Protein AF-K1KV32-F1 (afdb_monomer_lite)

pLDDT: mean 73.21, std 27.53, range [24.53, 98.62]

Structure (mmCIF, N/CA/C/O backbone):
data_AF-K1KV32-F1
#
_entry.id   AF-K1KV32-F1
#
loop_
_atom_site.group_PDB
_atom_site.id
_atom_site.type_symbol
_atom_site.label_atom_id
_atom_site.label_alt_id
_atom_site.label_comp_id
_atom_site.label_asym_id
_atom_site.label_entity_id
_atom_site.label_seq_id
_atom_site.pdbx_PDB_ins_code
_atom_site.Cartn_x
_atom_site.Cartn_y
_atom_site.Cartn_z
_atom_site.occupancy
_atom_site.B_iso_or_equiv
_atom_site.auth_seq_id
_atom_site.auth_comp_id
_atom_site.auth_asym_id
_atom_site.auth_atom_id
_atom_site.pdbx_PDB_model_num
ATOM 1 N N . MET A 1 1 ? 31.869 1.701 -16.419 1.00 52.41 1 MET A N 1
ATOM 2 C CA . MET A 1 1 ? 31.209 2.950 -16.869 1.00 52.41 1 MET A CA 1
ATOM 3 C C . MET A 1 1 ? 30.725 2.918 -18.331 1.00 52.41 1 MET A C 1
ATOM 5 O O . MET A 1 1 ? 30.540 3.969 -18.916 1.00 52.41 1 MET A O 1
ATOM 9 N N . LYS A 1 2 ? 30.470 1.743 -18.939 1.00 46.84 2 LYS A N 1
ATOM 10 C CA . LYS A 1 2 ? 29.976 1.652 -20.334 1.00 46.84 2 LYS A CA 1
ATOM 11 C C . LYS A 1 2 ? 28.495 1.256 -20.454 1.00 46.84 2 LYS A C 1
ATOM 13 O O . LYS A 1 2 ? 27.922 1.389 -21.519 1.00 46.84 2 LYS A O 1
ATOM 18 N N . LYS A 1 3 ? 27.862 0.810 -19.358 1.00 44.31 3 LYS A N 1
ATOM 19 C CA . LYS A 1 3 ? 26.450 0.375 -19.347 1.00 44.31 3 LYS A CA 1
ATOM 20 C C . LYS A 1 3 ? 25.448 1.499 -19.047 1.00 44.31 3 LYS A C 1
ATOM 22 O O . LYS A 1 3 ? 24.286 1.361 -19.396 1.00 44.31 3 LYS A O 1
ATOM 27 N N . LEU A 1 4 ? 25.892 2.607 -18.440 1.00 40.91 4 LEU A N 1
ATOM 28 C CA . LEU A 1 4 ? 25.021 3.757 -18.154 1.00 40.91 4 LEU A CA 1
ATOM 29 C C . LEU A 1 4 ? 24.786 4.644 -19.390 1.00 40.91 4 LEU A C 1
ATOM 31 O O . LEU A 1 4 ? 23.746 5.277 -19.486 1.00 40.91 4 LEU A O 1
ATOM 35 N N . LEU A 1 5 ? 25.724 4.664 -20.346 1.00 39.28 5 LEU A N 1
ATOM 36 C CA . LEU A 1 5 ? 25.649 5.547 -21.517 1.00 39.28 5 LEU A CA 1
ATOM 37 C C . LEU A 1 5 ? 24.670 5.039 -22.595 1.00 39.28 5 LEU A C 1
ATOM 39 O O . LEU A 1 5 ? 24.112 5.833 -23.344 1.00 39.28 5 LEU A O 1
ATOM 43 N N . SER A 1 6 ? 24.423 3.726 -22.662 1.00 47.25 6 SER A N 1
ATOM 44 C CA . SER A 1 6 ? 23.553 3.132 -23.690 1.00 47.25 6 SER A CA 1
ATOM 45 C C . SER A 1 6 ? 22.056 3.295 -23.409 1.00 47.25 6 SER A C 1
ATOM 47 O O . SER A 1 6 ? 21.267 3.253 -24.347 1.00 47.25 6 SER A O 1
ATOM 49 N N . ILE A 1 7 ? 21.650 3.504 -22.151 1.00 47.50 7 ILE A N 1
ATOM 50 C CA . ILE A 1 7 ? 20.227 3.658 -21.795 1.00 47.50 7 ILE A CA 1
ATOM 51 C C . ILE A 1 7 ? 19.729 5.065 -22.157 1.00 47.50 7 ILE A C 1
ATOM 53 O O . ILE A 1 7 ? 18.618 5.210 -22.661 1.00 47.50 7 ILE A O 1
ATOM 57 N N . THR A 1 8 ? 20.567 6.095 -22.003 1.00 44.94 8 THR A N 1
ATOM 58 C CA . THR A 1 8 ? 20.208 7.478 -22.357 1.00 44.94 8 THR A CA 1
ATOM 59 C C . THR A 1 8 ? 20.049 7.668 -23.869 1.00 44.94 8 THR A C 1
ATOM 61 O O . THR A 1 8 ? 19.195 8.436 -24.303 1.00 44.94 8 THR A O 1
ATOM 64 N N . LEU A 1 9 ? 20.811 6.932 -24.688 1.00 41.59 9 LEU A N 1
ATOM 65 C CA . LEU A 1 9 ? 20.739 7.036 -26.151 1.00 41.59 9 LEU A CA 1
ATOM 66 C C . LEU A 1 9 ? 19.465 6.391 -26.736 1.00 41.59 9 LEU A C 1
ATOM 68 O O . LEU A 1 9 ? 18.967 6.842 -27.763 1.00 41.59 9 LEU A O 1
ATOM 72 N N . ALA A 1 10 ? 18.890 5.390 -26.061 1.00 47.16 10 ALA A N 1
ATOM 73 C CA . ALA A 1 10 ? 17.658 4.733 -26.505 1.00 47.16 10 ALA A CA 1
ATOM 74 C C . ALA A 1 10 ? 16.387 5.576 -26.265 1.00 47.16 10 ALA A C 1
ATOM 76 O O . ALA A 1 10 ? 15.386 5.365 -26.945 1.00 47.16 10 ALA A O 1
ATOM 77 N N . MET A 1 11 ? 16.416 6.555 -25.349 1.00 47.66 11 MET A N 1
ATOM 78 C CA . MET A 1 11 ? 15.259 7.427 -25.089 1.00 47.66 11 MET A CA 1
ATOM 79 C C . MET A 1 11 ? 15.081 8.547 -26.128 1.00 47.66 11 MET A C 1
ATOM 81 O O . MET A 1 11 ? 13.967 9.032 -26.300 1.00 47.66 11 MET A O 1
ATOM 85 N N . PHE A 1 12 ? 16.130 8.935 -26.867 1.00 46.47 12 PHE A N 1
ATOM 86 C CA . PHE A 1 12 ? 16.033 9.999 -27.881 1.00 46.47 12 PHE A CA 1
ATOM 87 C C . PHE A 1 12 ? 15.487 9.529 -29.240 1.00 46.47 12 PHE A C 1
ATOM 89 O O . PHE A 1 12 ? 14.989 10.346 -30.009 1.00 46.47 12 PHE A O 1
ATOM 96 N N . LEU A 1 13 ? 15.519 8.225 -29.534 1.00 44.84 13 LEU A N 1
ATOM 97 C CA . LEU A 1 13 ? 15.047 7.683 -30.818 1.00 44.84 13 LEU A CA 1
ATOM 98 C C . LEU A 1 13 ? 13.523 7.486 -30.901 1.00 44.84 13 LEU A C 1
ATOM 100 O O . LEU A 1 13 ? 13.015 7.190 -31.976 1.00 44.84 13 LEU A O 1
ATOM 104 N N . PHE A 1 14 ? 12.781 7.690 -29.808 1.00 45.72 14 PHE A N 1
ATOM 105 C CA . PHE A 1 14 ? 11.320 7.531 -29.787 1.00 45.72 14 PHE A CA 1
ATOM 106 C C . PHE A 1 14 ? 10.528 8.803 -30.129 1.00 45.72 14 PHE A C 1
ATOM 108 O O . PHE A 1 14 ? 9.317 8.724 -30.299 1.00 45.72 14 PHE A O 1
ATOM 115 N N . ILE A 1 15 ? 11.175 9.969 -30.258 1.00 49.97 15 ILE A N 1
ATOM 116 C CA . ILE A 1 15 ? 10.477 11.234 -30.567 1.00 49.97 15 ILE A CA 1
ATOM 117 C C . ILE A 1 15 ? 10.378 11.476 -32.088 1.00 49.97 15 ILE A C 1
ATOM 119 O O . ILE A 1 15 ? 9.547 12.266 -32.526 1.00 49.97 15 ILE A O 1
ATOM 123 N N . SER A 1 16 ? 11.175 10.791 -32.921 1.00 48.41 16 SER A N 1
ATOM 124 C CA . SER A 1 16 ? 11.250 11.099 -34.359 1.00 48.41 16 SER A CA 1
ATOM 125 C C . SER A 1 16 ? 10.419 10.207 -35.287 1.00 48.41 16 SER A C 1
ATOM 127 O O . SER A 1 16 ? 10.304 10.547 -36.462 1.00 48.41 16 SER A O 1
ATOM 129 N N . TYR A 1 17 ? 9.814 9.110 -34.816 1.00 53.94 17 TYR A N 1
ATOM 130 C CA . TYR A 1 17 ? 9.043 8.210 -35.684 1.00 53.94 17 TYR A CA 1
ATOM 131 C C . TYR A 1 17 ? 7.758 7.685 -35.021 1.00 53.94 17 TYR A C 1
ATOM 133 O O . TYR A 1 17 ? 7.790 6.760 -34.215 1.00 53.94 17 TYR A O 1
ATOM 141 N N . GLY A 1 18 ? 6.623 8.251 -35.453 1.00 47.06 18 GLY A N 1
ATOM 142 C CA . GLY A 1 18 ? 5.273 7.676 -35.347 1.00 47.06 18 GLY A CA 1
ATOM 143 C C . GLY A 1 18 ? 4.426 8.226 -34.192 1.00 47.06 18 GLY A C 1
ATOM 144 O O . GLY A 1 18 ? 4.716 7.981 -33.034 1.00 47.06 18 GLY A O 1
ATOM 145 N N . GLY A 1 19 ? 3.327 8.943 -34.400 1.00 43.66 19 GLY A N 1
ATOM 146 C CA . GLY A 1 19 ? 2.621 9.320 -35.616 1.00 43.66 19 GLY A CA 1
ATOM 147 C C . GLY A 1 19 ? 1.346 10.053 -35.193 1.00 43.66 19 GLY A C 1
ATOM 148 O O . GLY A 1 19 ? 0.567 9.541 -34.395 1.00 43.66 19 GLY A O 1
ATOM 149 N N . VAL A 1 20 ? 1.151 11.271 -35.692 1.00 50.09 20 VAL A N 1
ATOM 150 C CA . VAL A 1 20 ? -0.107 12.015 -35.564 1.00 50.09 20 VAL A CA 1
ATOM 151 C C . VAL A 1 20 ? -1.102 11.461 -36.584 1.00 50.09 20 VAL A C 1
ATOM 153 O O . VAL A 1 20 ? -1.178 11.923 -37.716 1.00 50.09 20 VAL A O 1
ATOM 156 N N . GLY A 1 21 ? -1.827 10.414 -36.199 1.00 41.25 21 GLY A N 1
ATOM 157 C CA . GLY A 1 21 ? -2.992 9.922 -36.931 1.00 41.25 21 GLY A CA 1
ATOM 158 C C . GLY A 1 21 ? -4.263 10.461 -36.289 1.00 41.25 21 GLY A C 1
ATOM 159 O O . GLY A 1 21 ? -4.806 9.831 -35.389 1.00 41.25 21 GLY A O 1
ATOM 160 N N . ASN A 1 22 ? -4.710 11.638 -36.728 1.00 44.53 22 ASN A N 1
ATOM 161 C CA . ASN A 1 22 ? -6.067 12.111 -36.475 1.00 44.53 22 ASN A CA 1
ATOM 162 C C . ASN A 1 22 ? -7.041 11.242 -37.278 1.00 44.53 22 ASN A C 1
ATOM 164 O O . ASN A 1 22 ? -6.922 11.161 -38.498 1.00 44.53 22 ASN A O 1
ATOM 168 N N . ALA A 1 23 ? -8.019 10.644 -36.605 1.00 43.62 23 ALA A N 1
ATOM 169 C CA . ALA A 1 23 ? -9.254 10.189 -37.228 1.00 43.62 23 ALA A CA 1
ATOM 170 C C . ALA A 1 23 ? -10.402 10.851 -36.461 1.00 43.62 23 ALA A C 1
ATOM 172 O O . ALA A 1 23 ? -10.899 10.329 -35.468 1.00 43.62 23 ALA A O 1
ATOM 173 N N . ALA A 1 24 ? -10.738 12.065 -36.886 1.00 38.44 24 ALA A N 1
ATOM 174 C CA . ALA A 1 24 ? -12.006 12.703 -36.588 1.00 38.44 24 ALA A CA 1
ATOM 175 C C . ALA A 1 24 ? -12.805 12.681 -37.888 1.00 38.44 24 ALA A C 1
ATOM 177 O O . ALA A 1 24 ? -12.247 13.078 -38.904 1.00 38.44 24 ALA A O 1
ATOM 178 N N . GLU A 1 25 ? -14.032 12.164 -37.817 1.00 37.56 25 GLU A N 1
ATOM 179 C CA . GLU A 1 25 ? -15.191 12.297 -38.722 1.00 37.56 25 GLU A CA 1
ATOM 180 C C . GLU A 1 25 ? -16.038 11.013 -38.555 1.00 37.56 25 GLU A C 1
ATOM 182 O O . GLU A 1 25 ? -15.476 9.927 -38.476 1.00 37.56 25 GLU A O 1
ATOM 187 N N . ILE A 1 26 ? -17.366 10.963 -38.449 1.00 31.64 26 ILE A N 1
ATOM 188 C CA . ILE A 1 26 ? -18.500 11.895 -38.436 1.00 31.64 26 ILE A CA 1
ATOM 189 C C . ILE A 1 26 ? -19.619 11.100 -37.743 1.00 31.64 26 ILE A C 1
ATOM 191 O O . ILE A 1 26 ? -19.829 9.949 -38.105 1.00 31.64 26 ILE A O 1
ATOM 195 N N . PHE A 1 27 ? -20.376 11.707 -36.831 1.00 31.75 27 PHE A N 1
ATOM 196 C CA . PHE A 1 27 ? -21.831 11.516 -36.788 1.00 31.75 27 PHE A CA 1
ATOM 197 C C . PHE A 1 27 ? -22.453 12.836 -36.331 1.00 31.75 27 PHE A C 1
ATOM 199 O O . PHE A 1 27 ? -22.393 13.207 -35.162 1.00 31.75 27 PHE A O 1
ATOM 206 N N . GLN A 1 28 ? -22.989 13.574 -37.304 1.00 33.38 28 GLN A N 1
ATOM 207 C CA . GLN A 1 28 ? -24.083 14.500 -37.057 1.00 33.38 28 GLN A CA 1
ATOM 208 C C . GLN A 1 28 ? -25.336 13.652 -36.847 1.00 33.38 28 GLN A C 1
ATOM 210 O O . GLN A 1 28 ? -25.717 12.910 -37.750 1.00 33.38 28 GLN A O 1
ATOM 215 N N . ASP A 1 29 ? -25.986 13.801 -35.701 1.00 33.25 29 ASP A N 1
ATOM 216 C CA . ASP A 1 29 ? -27.442 13.842 -3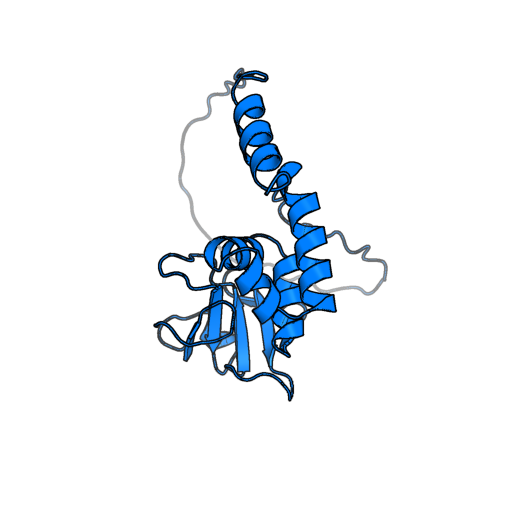5.680 1.00 33.25 29 ASP A CA 1
ATOM 217 C C . ASP A 1 29 ? -27.890 14.899 -34.668 1.00 33.25 29 ASP A C 1
ATOM 219 O O . ASP A 1 29 ? -27.333 15.026 -33.576 1.00 33.25 29 ASP A O 1
ATOM 223 N N . ASN A 1 30 ? -28.835 15.719 -35.109 1.00 35.16 30 ASN A N 1
ATOM 224 C CA . ASN A 1 30 ? -29.381 16.863 -34.401 1.00 35.16 30 ASN A CA 1
ATOM 225 C C . ASN A 1 30 ? -30.571 16.381 -33.569 1.00 35.16 30 ASN A C 1
ATOM 227 O O . ASN A 1 30 ? -31.509 15.811 -34.117 1.00 35.16 30 ASN A O 1
ATOM 231 N N . GLY A 1 31 ? -30.585 16.669 -32.270 1.00 29.16 31 GLY A N 1
ATOM 232 C CA . GLY A 1 31 ? -31.716 16.330 -31.412 1.00 29.16 31 GLY A CA 1
ATOM 233 C C . GLY A 1 31 ? -31.770 17.226 -30.186 1.00 29.16 31 GLY A C 1
ATOM 234 O O . GLY A 1 31 ? -30.881 17.199 -29.346 1.00 29.16 31 GLY A O 1
ATOM 235 N N . ASP A 1 32 ? -32.804 18.048 -30.163 1.00 28.19 32 ASP A N 1
ATOM 236 C CA . ASP A 1 32 ? -33.140 19.113 -29.228 1.00 28.19 32 ASP A CA 1
ATOM 237 C C . ASP A 1 32 ? -33.488 18.612 -27.801 1.00 28.19 32 ASP A C 1
ATOM 239 O O . ASP A 1 32 ? -33.888 17.468 -27.614 1.00 28.19 32 ASP A O 1
ATOM 243 N N . THR A 1 33 ? -33.303 19.515 -26.829 1.00 28.84 33 THR A N 1
ATOM 244 C CA . THR A 1 33 ? -33.904 19.658 -25.478 1.00 28.84 33 THR A CA 1
ATOM 245 C C . THR A 1 33 ? -34.572 18.474 -24.748 1.00 28.84 33 THR A C 1
ATOM 247 O O . THR A 1 33 ? -35.506 17.849 -25.232 1.00 28.84 33 THR A O 1
ATOM 250 N N . SER A 1 34 ? -34.256 18.313 -23.452 1.00 28.02 34 SER A N 1
ATOM 251 C CA . SER A 1 34 ? -35.143 18.649 -22.306 1.00 28.02 34 SER A CA 1
ATOM 252 C C . SER A 1 34 ? -34.760 17.923 -21.005 1.00 28.02 34 SER A C 1
ATOM 254 O O . SER A 1 34 ? -34.290 16.788 -21.003 1.00 28.02 34 SER A O 1
ATOM 256 N N . ASP A 1 35 ? -34.964 18.636 -19.894 1.00 28.77 35 ASP A N 1
ATOM 257 C CA . ASP A 1 35 ? -35.010 18.141 -18.516 1.00 28.77 35 ASP A CA 1
ATOM 258 C C . ASP A 1 35 ? -35.949 16.935 -18.349 1.00 28.77 35 ASP A C 1
ATOM 260 O O . ASP A 1 35 ? -36.939 16.838 -19.061 1.00 28.77 35 ASP A O 1
ATOM 264 N N . TYR A 1 36 ? -35.697 16.072 -17.358 1.00 24.53 36 TYR A N 1
ATOM 265 C CA . TYR A 1 36 ? -36.638 15.740 -16.273 1.00 24.53 36 TYR A CA 1
ATOM 266 C C . TYR A 1 36 ? -36.072 14.649 -15.350 1.00 24.53 36 TYR A C 1
ATOM 268 O O . TYR A 1 36 ? -35.166 13.884 -15.670 1.00 24.53 36 TYR A O 1
ATOM 276 N N . THR A 1 37 ? -36.600 14.668 -14.136 1.00 26.86 37 THR A N 1
ATOM 277 C CA . THR A 1 37 ? -36.146 14.036 -12.905 1.00 26.86 37 THR A CA 1
ATOM 278 C C . THR A 1 37 ? -36.808 12.673 -12.633 1.00 26.86 37 THR A C 1
ATOM 280 O O . THR A 1 37 ? -37.844 12.352 -13.202 1.00 26.86 37 THR A O 1
ATOM 283 N N . ASN A 1 38 ? -36.268 11.977 -11.618 1.00 27.44 38 ASN A N 1
ATOM 284 C CA . ASN A 1 38 ? -36.985 11.189 -10.596 1.00 27.44 38 ASN A CA 1
ATOM 285 C C . ASN A 1 38 ? -37.415 9.716 -10.848 1.00 27.44 38 ASN A C 1
ATOM 287 O O . ASN A 1 38 ? -38.407 9.440 -11.505 1.00 27.44 38 ASN A O 1
ATOM 291 N N . ASN A 1 39 ? -36.798 8.833 -10.039 1.00 27.39 39 ASN A N 1
ATOM 292 C CA . ASN A 1 39 ? -37.430 8.073 -8.933 1.00 27.39 39 ASN A CA 1
ATOM 293 C C . ASN A 1 39 ? -37.642 6.539 -9.053 1.00 27.39 39 ASN A C 1
ATOM 295 O O . ASN A 1 39 ? -38.207 6.029 -10.008 1.00 27.39 39 ASN A O 1
ATOM 299 N N . SER A 1 40 ? -37.236 5.888 -7.950 1.00 27.00 40 SER A N 1
ATOM 300 C CA . SER A 1 40 ? -37.733 4.674 -7.268 1.00 27.00 40 SER A CA 1
ATOM 301 C C . SER A 1 40 ? -37.939 3.338 -7.997 1.00 27.00 40 SER A C 1
ATOM 303 O O . SER A 1 40 ? -38.895 3.169 -8.738 1.00 27.00 40 SER A O 1
ATOM 305 N N . ASN A 1 41 ? -37.145 2.365 -7.527 1.00 30.80 41 ASN A N 1
ATOM 306 C CA . ASN A 1 41 ? -37.531 1.051 -6.982 1.00 30.80 41 ASN A CA 1
ATOM 307 C C . ASN A 1 41 ? -38.476 0.148 -7.789 1.00 30.80 41 ASN A C 1
ATOM 309 O O . ASN A 1 41 ? -39.689 0.307 -7.702 1.00 30.80 41 ASN A O 1
ATOM 313 N N . GLU A 1 42 ? -37.929 -0.947 -8.321 1.00 32.09 42 GLU A N 1
ATOM 314 C CA . GLU A 1 42 ? -38.651 -2.221 -8.396 1.00 32.09 42 GLU A CA 1
ATOM 315 C C . GLU A 1 42 ? -37.766 -3.366 -7.884 1.00 32.09 42 GLU A C 1
ATOM 317 O O . GLU A 1 42 ? -36.606 -3.529 -8.262 1.00 32.09 42 GLU A O 1
ATOM 322 N N . GLU A 1 43 ? -38.341 -4.105 -6.943 1.00 30.62 43 GLU A N 1
ATOM 323 C CA . GLU A 1 43 ? -37.864 -5.338 -6.332 1.00 30.62 43 GLU A CA 1
ATOM 324 C C . GLU A 1 43 ? -38.300 -6.519 -7.213 1.00 30.62 43 GLU A C 1
ATOM 326 O O . GLU A 1 43 ? -39.467 -6.601 -7.592 1.00 30.62 43 GLU A O 1
ATOM 331 N N . TYR A 1 44 ? -37.390 -7.449 -7.518 1.00 27.70 44 TYR A N 1
ATOM 332 C CA . TYR A 1 44 ? -37.751 -8.762 -8.057 1.00 27.70 44 TYR A CA 1
ATOM 333 C C . TYR A 1 44 ? -36.880 -9.841 -7.402 1.00 27.70 44 TYR A C 1
ATOM 335 O O . TYR A 1 44 ? -35.651 -9.770 -7.436 1.00 27.70 44 TYR A O 1
ATOM 343 N N . ILE A 1 45 ? -37.538 -10.811 -6.768 1.00 31.14 45 ILE A N 1
ATOM 344 C CA . ILE A 1 45 ? -36.965 -12.035 -6.193 1.00 31.14 45 ILE A CA 1
ATOM 345 C C . ILE A 1 45 ? -37.340 -13.212 -7.117 1.00 31.14 45 ILE A C 1
ATOM 347 O O . ILE A 1 45 ? -38.394 -13.140 -7.750 1.00 31.14 45 ILE A O 1
ATOM 351 N N . LEU A 1 46 ? -36.527 -14.288 -7.067 1.00 28.62 46 LEU A N 1
ATOM 352 C CA . LEU A 1 46 ? -36.673 -15.661 -7.621 1.00 28.62 46 LEU A CA 1
ATOM 353 C C . LEU A 1 46 ? -35.903 -15.868 -8.952 1.00 28.62 46 LEU A C 1
ATOM 355 O O . LEU A 1 46 ? -36.031 -15.050 -9.853 1.00 28.62 46 LEU A O 1
ATOM 359 N N . ASP A 1 47 ? -35.044 -16.874 -9.179 1.00 28.98 47 ASP A N 1
ATOM 360 C CA . ASP A 1 47 ? -34.796 -18.174 -8.529 1.00 28.98 47 ASP A CA 1
ATOM 361 C C . ASP A 1 47 ? -33.346 -18.671 -8.760 1.00 28.98 47 ASP A C 1
ATOM 363 O O . ASP A 1 47 ? -32.635 -18.206 -9.654 1.00 28.98 47 ASP A O 1
ATOM 367 N N . GLU A 1 48 ? -32.924 -19.633 -7.930 1.00 46.06 48 GLU A N 1
ATOM 368 C CA . GLU A 1 48 ? -31.719 -20.459 -8.081 1.00 46.06 48 GLU A CA 1
ATOM 369 C C . GLU A 1 48 ? -31.689 -21.170 -9.441 1.00 46.06 48 GLU A C 1
ATOM 371 O O . GLU A 1 48 ? -32.497 -22.056 -9.681 1.00 46.06 48 GLU A O 1
ATOM 376 N N . ASP A 1 49 ? -30.711 -20.846 -10.290 1.00 31.64 49 ASP A N 1
ATOM 377 C CA . ASP A 1 49 ? -29.961 -21.856 -11.038 1.00 31.64 49 ASP A CA 1
ATOM 378 C C . ASP A 1 49 ? -28.637 -21.284 -11.568 1.00 31.64 49 ASP A C 1
ATOM 380 O O . ASP A 1 49 ? -28.515 -20.203 -12.141 1.00 31.64 49 ASP A O 1
ATOM 384 N N . ASN A 1 50 ? -27.597 -22.037 -11.265 1.00 34.59 50 ASN A N 1
ATOM 385 C CA . ASN A 1 50 ? -26.188 -21.704 -11.290 1.00 34.59 50 ASN A CA 1
ATOM 386 C C . ASN A 1 50 ? -25.593 -21.757 -12.708 1.00 34.59 50 ASN A C 1
ATOM 388 O O . ASN A 1 50 ? -25.493 -22.854 -13.247 1.00 34.59 50 ASN A O 1
ATOM 392 N N . LEU A 1 51 ? -25.110 -20.628 -13.256 1.00 30.92 51 LEU A N 1
ATOM 393 C CA . LEU A 1 51 ? -23.852 -20.552 -14.031 1.00 30.92 51 LEU A CA 1
ATOM 394 C C . LEU A 1 51 ? -23.454 -19.089 -14.332 1.00 30.92 51 LEU A C 1
ATOM 396 O O . LEU A 1 51 ? -23.484 -18.646 -15.478 1.00 30.92 51 LEU A O 1
ATOM 400 N N . TYR A 1 52 ? -23.064 -18.312 -13.316 1.00 29.78 52 TYR A N 1
ATOM 401 C CA . TYR A 1 52 ? -22.502 -16.977 -13.561 1.00 29.78 52 TYR A CA 1
ATOM 402 C C . TYR A 1 52 ? -21.023 -17.116 -13.938 1.00 29.78 52 TYR A C 1
ATOM 404 O O . TYR A 1 52 ? -20.136 -17.184 -13.083 1.00 29.78 52 TYR A O 1
ATOM 412 N N . THR A 1 53 ? -20.751 -17.208 -15.238 1.00 28.86 53 THR A N 1
ATOM 413 C CA . THR A 1 53 ? -19.427 -16.889 -15.768 1.00 28.86 53 THR A CA 1
ATOM 414 C C . THR A 1 53 ? -19.135 -15.442 -15.398 1.00 28.86 53 THR A C 1
ATOM 416 O O . THR A 1 53 ? -19.819 -14.540 -15.868 1.00 28.86 53 THR A O 1
ATOM 419 N N . ASP A 1 54 ? -18.166 -15.269 -14.499 1.00 36.72 54 ASP A N 1
ATOM 420 C CA . ASP A 1 54 ? -17.663 -14.017 -13.930 1.00 36.72 54 ASP A CA 1
ATOM 421 C C . ASP A 1 54 ? -17.223 -13.060 -15.051 1.00 36.72 54 ASP A C 1
ATOM 423 O O . ASP A 1 54 ? -16.053 -12.990 -15.439 1.00 36.72 54 ASP A O 1
ATOM 427 N N . GLU A 1 55 ? -18.197 -12.366 -15.635 1.00 31.69 55 GLU A N 1
ATOM 428 C CA . GLU A 1 55 ? -17.985 -11.321 -16.617 1.00 31.69 55 GLU A CA 1
ATOM 429 C C . GLU A 1 55 ? -17.450 -10.106 -15.858 1.00 31.69 55 GLU A C 1
ATOM 431 O O . GLU A 1 55 ? -18.170 -9.257 -15.329 1.00 31.69 55 GLU A O 1
ATOM 436 N N . LEU A 1 56 ? -16.123 -10.100 -15.729 1.00 34.38 56 LEU A N 1
ATOM 437 C CA . LEU A 1 56 ? -15.302 -8.995 -15.265 1.00 34.38 56 LEU A CA 1
ATOM 438 C C . LEU A 1 56 ? -15.541 -7.771 -16.159 1.00 34.38 56 LEU A C 1
ATOM 440 O O . LEU A 1 56 ? -14.727 -7.459 -17.027 1.00 34.38 56 LEU A O 1
ATOM 444 N N . VAL A 1 57 ? -16.613 -7.019 -15.909 1.00 30.23 57 VAL A N 1
ATOM 445 C CA . VAL A 1 57 ? -16.768 -5.656 -16.431 1.00 30.23 57 VAL A CA 1
ATOM 446 C C . VAL A 1 57 ? -15.846 -4.738 -15.621 1.00 30.23 57 VAL A C 1
ATOM 448 O O . VAL A 1 57 ? -16.252 -3.946 -14.772 1.00 30.23 57 VAL A O 1
ATOM 451 N N . ILE A 1 58 ? -14.542 -4.895 -15.845 1.00 34.97 58 ILE A N 1
ATOM 452 C CA . ILE A 1 58 ? -13.533 -3.918 -15.459 1.00 34.97 58 ILE A CA 1
ATOM 453 C C . ILE A 1 58 ? -13.530 -2.868 -16.565 1.00 34.97 58 ILE A C 1
ATOM 455 O O . ILE A 1 58 ? -13.215 -3.185 -17.708 1.00 34.97 58 ILE A O 1
ATOM 459 N N . GLN A 1 59 ? -13.861 -1.620 -16.218 1.00 33.81 59 GLN A N 1
ATOM 460 C CA . GLN A 1 59 ? -13.614 -0.450 -17.067 1.00 33.81 59 GLN A CA 1
ATOM 461 C C . GLN A 1 59 ? -12.203 -0.574 -17.670 1.00 33.81 59 GLN A C 1
ATOM 463 O O . GLN A 1 59 ? -11.235 -0.586 -16.897 1.00 33.81 59 GLN A O 1
ATOM 468 N N . PRO A 1 60 ? -12.054 -0.734 -18.998 1.00 39.34 60 PRO A N 1
ATOM 469 C CA . PRO A 1 60 ? -10.774 -1.044 -19.605 1.00 39.34 60 PRO A CA 1
ATOM 470 C C . PRO A 1 60 ? -9.920 0.218 -19.571 1.00 39.34 60 PRO A C 1
ATOM 472 O O . PRO A 1 60 ? -9.876 0.999 -20.516 1.00 39.34 60 PRO A O 1
ATOM 475 N N . TYR A 1 61 ? -9.202 0.429 -18.470 1.00 47.44 61 TYR A N 1
ATOM 476 C CA . TYR A 1 61 ? -7.991 1.224 -18.528 1.00 47.44 61 TYR A CA 1
ATOM 477 C C . TYR A 1 61 ? -7.013 0.411 -19.372 1.00 47.44 61 TYR A C 1
ATOM 479 O O . TYR A 1 61 ? -6.329 -0.484 -18.873 1.00 47.44 61 TYR A O 1
ATOM 487 N N . VAL A 1 62 ? -7.035 0.657 -20.682 1.00 40.97 62 VAL A N 1
ATOM 488 C CA . VAL A 1 62 ? -6.026 0.194 -21.629 1.00 40.97 62 VAL A CA 1
ATOM 489 C C . VAL A 1 62 ? -4.685 0.657 -21.081 1.00 40.97 62 VAL A C 1
ATOM 491 O O . VAL A 1 62 ? -4.305 1.816 -21.227 1.00 40.97 62 VAL A O 1
ATOM 494 N N . LEU A 1 63 ? -3.988 -0.239 -20.378 1.00 50.56 63 LEU A N 1
ATOM 495 C CA . LEU A 1 63 ? -2.602 -0.018 -20.005 1.00 50.56 63 LEU A CA 1
ATOM 496 C C . LEU A 1 63 ? -1.892 0.247 -21.338 1.00 50.56 63 LEU A C 1
ATOM 498 O O . LEU A 1 63 ? -1.897 -0.656 -22.181 1.00 50.56 63 LEU A O 1
ATOM 502 N N . PRO A 1 64 ? -1.323 1.441 -21.594 1.00 53.03 64 PRO A N 1
ATOM 503 C CA . PRO A 1 64 ? -0.536 1.627 -22.802 1.00 53.03 64 PRO A CA 1
ATOM 504 C C . PRO A 1 64 ? 0.503 0.507 -22.824 1.00 53.03 64 PRO A C 1
ATOM 506 O O . PRO A 1 64 ? 1.105 0.212 -21.790 1.00 53.03 64 PRO A O 1
ATOM 509 N N . ALA A 1 65 ? 0.681 -0.156 -23.969 1.00 52.78 65 ALA A N 1
ATOM 510 C CA . ALA A 1 65 ? 1.495 -1.373 -24.096 1.00 52.78 65 ALA A CA 1
ATOM 511 C C . ALA A 1 65 ? 2.921 -1.229 -23.514 1.00 52.78 65 ALA A C 1
ATOM 513 O O . ALA A 1 65 ? 3.550 -2.212 -23.135 1.00 52.78 65 ALA A O 1
ATOM 514 N N . ILE A 1 66 ? 3.399 0.009 -23.369 1.00 49.31 66 ILE A N 1
ATOM 515 C CA . ILE A 1 66 ? 4.665 0.403 -22.742 1.00 49.31 66 ILE A CA 1
ATOM 516 C C . ILE A 1 66 ? 4.699 0.124 -21.219 1.00 49.31 66 ILE A C 1
ATOM 518 O O . ILE A 1 66 ? 5.758 -0.188 -20.676 1.00 49.31 66 ILE A O 1
ATOM 522 N N . LEU A 1 67 ? 3.566 0.192 -20.507 1.00 56.25 67 LEU A N 1
ATOM 523 C CA . LEU A 1 67 ? 3.493 0.012 -19.048 1.00 56.25 67 LEU A CA 1
ATOM 524 C C . LEU A 1 67 ? 3.365 -1.454 -18.605 1.00 56.25 67 LEU A C 1
ATOM 526 O O . LEU A 1 67 ? 3.756 -1.777 -17.482 1.00 56.25 67 LEU A O 1
ATOM 530 N N . ALA A 1 68 ? 2.860 -2.356 -19.452 1.00 63.91 68 ALA A N 1
ATOM 531 C CA . ALA A 1 68 ? 2.671 -3.766 -19.088 1.00 63.91 68 ALA A CA 1
ATOM 532 C C . ALA A 1 68 ? 3.997 -4.510 -18.785 1.00 63.91 68 ALA A C 1
ATOM 534 O O . ALA A 1 68 ? 4.072 -5.213 -17.765 1.00 63.91 68 ALA A O 1
ATOM 535 N N . PRO A 1 69 ? 5.085 -4.316 -19.563 1.00 79.06 69 PRO A N 1
ATOM 536 C CA . PRO A 1 69 ? 6.393 -4.873 -19.223 1.00 79.06 69 PRO A CA 1
ATOM 537 C C . PRO A 1 69 ? 6.952 -4.294 -17.918 1.00 79.06 69 PRO A C 1
ATOM 539 O O . PRO A 1 69 ? 7.411 -5.035 -17.054 1.00 79.06 69 PRO A O 1
ATOM 542 N N . ALA A 1 70 ? 6.859 -2.976 -17.720 1.00 85.12 70 ALA A N 1
ATOM 543 C CA . ALA A 1 70 ? 7.354 -2.338 -16.502 1.00 85.12 70 ALA A CA 1
ATOM 544 C C . ALA A 1 70 ? 6.606 -2.836 -15.252 1.00 85.12 70 ALA A C 1
ATOM 546 O O . ALA A 1 70 ? 7.224 -3.117 -14.225 1.00 85.12 70 ALA A O 1
ATOM 547 N N . ALA A 1 71 ? 5.282 -3.000 -15.342 1.00 88.75 71 ALA A N 1
ATOM 548 C CA . ALA A 1 71 ? 4.452 -3.485 -14.245 1.00 88.75 71 ALA A CA 1
ATOM 549 C C . ALA A 1 71 ? 4.786 -4.922 -13.842 1.00 88.75 71 ALA A C 1
ATOM 551 O O . ALA A 1 71 ? 4.922 -5.210 -12.654 1.00 88.75 71 ALA A O 1
ATOM 552 N N . SER A 1 72 ? 4.952 -5.819 -14.814 1.00 89.00 72 SER A N 1
ATOM 553 C CA . SE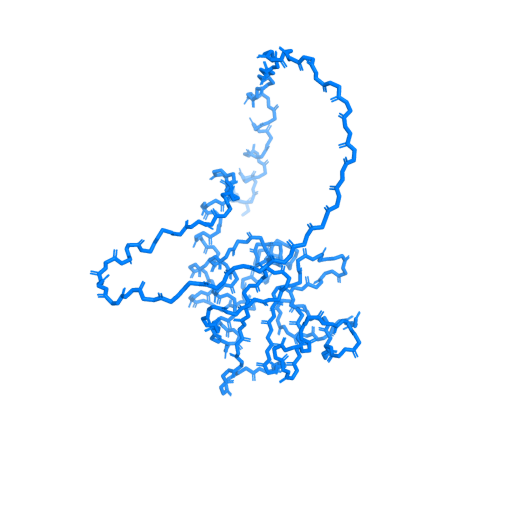R A 1 72 ? 5.295 -7.219 -14.541 1.00 89.00 72 SER A CA 1
ATOM 554 C C . SER A 1 72 ? 6.694 -7.361 -13.932 1.00 89.00 72 SER A C 1
ATOM 556 O O . SER A 1 72 ? 6.873 -8.127 -12.978 1.00 89.00 72 SER A O 1
ATOM 558 N N . ILE A 1 73 ? 7.664 -6.562 -14.395 1.00 94.00 73 ILE A N 1
ATOM 559 C CA . ILE A 1 73 ? 8.999 -6.490 -13.786 1.00 94.00 73 ILE A CA 1
ATOM 560 C C . ILE A 1 73 ? 8.899 -5.985 -12.343 1.00 94.00 73 ILE A C 1
ATOM 562 O O . ILE A 1 73 ? 9.469 -6.609 -11.448 1.00 94.00 73 ILE A O 1
ATOM 566 N N . LEU A 1 74 ? 8.157 -4.902 -12.092 1.00 94.69 74 LEU A N 1
ATOM 567 C CA . LEU A 1 74 ? 8.020 -4.334 -10.751 1.00 94.69 74 LEU A CA 1
ATOM 568 C C . LEU A 1 74 ? 7.324 -5.302 -9.785 1.00 94.69 74 LEU A C 1
ATOM 570 O O . LEU A 1 74 ? 7.811 -5.501 -8.675 1.00 94.69 74 LEU A O 1
ATOM 574 N N . VAL A 1 75 ? 6.238 -5.958 -10.205 1.00 96.50 75 VAL A N 1
ATOM 575 C CA . VAL A 1 75 ? 5.556 -6.993 -9.405 1.00 96.50 75 VAL A CA 1
ATOM 576 C C . VAL A 1 75 ? 6.522 -8.120 -9.040 1.00 96.50 75 VAL A C 1
ATOM 578 O O . VAL A 1 75 ? 6.627 -8.489 -7.869 1.00 96.50 75 VAL A O 1
ATOM 581 N N . SER A 1 76 ? 7.268 -8.628 -10.024 1.00 94.44 76 SER A N 1
ATOM 582 C CA . SER A 1 76 ? 8.261 -9.689 -9.809 1.00 94.44 76 SER A CA 1
ATOM 583 C C . SER A 1 76 ? 9.378 -9.235 -8.866 1.00 94.44 76 SER A C 1
ATOM 585 O O . SER A 1 76 ? 9.825 -9.994 -8.005 1.00 94.44 76 SER A O 1
ATOM 587 N N . TYR A 1 77 ? 9.809 -7.978 -8.992 1.00 96.88 77 TYR A N 1
ATOM 588 C CA . TYR A 1 77 ? 10.835 -7.390 -8.144 1.00 96.88 77 TYR A CA 1
ATOM 589 C C . TYR A 1 77 ? 10.361 -7.250 -6.692 1.00 96.88 77 TYR A C 1
ATOM 591 O O . TYR A 1 77 ? 11.068 -7.688 -5.785 1.00 96.88 77 TYR A O 1
ATOM 599 N N . ILE A 1 78 ? 9.158 -6.705 -6.464 1.00 97.44 78 ILE A N 1
ATOM 600 C CA . ILE A 1 78 ? 8.549 -6.585 -5.129 1.00 97.44 78 ILE A CA 1
ATOM 601 C C . ILE A 1 78 ? 8.431 -7.967 -4.487 1.00 97.44 78 ILE A C 1
ATOM 603 O O . ILE A 1 78 ? 8.877 -8.150 -3.361 1.00 97.44 78 ILE A O 1
ATOM 607 N N . ALA A 1 79 ? 7.922 -8.967 -5.210 1.00 95.88 79 ALA A N 1
ATOM 608 C CA . ALA A 1 79 ? 7.766 -10.317 -4.671 1.00 95.88 79 ALA A CA 1
ATOM 609 C C . ALA A 1 79 ? 9.098 -10.951 -4.224 1.00 95.88 79 ALA A C 1
ATOM 611 O O . ALA A 1 79 ? 9.127 -11.714 -3.260 1.00 95.88 79 ALA A O 1
ATOM 612 N N . LYS A 1 80 ? 10.202 -10.643 -4.916 1.00 96.88 80 LYS A N 1
ATOM 613 C CA . LYS A 1 80 ? 11.527 -11.211 -4.630 1.00 96.88 80 LYS A CA 1
ATOM 614 C C . LYS A 1 80 ? 12.323 -10.423 -3.588 1.00 96.88 80 LYS A C 1
ATOM 616 O O . LYS A 1 80 ? 13.124 -11.004 -2.858 1.00 96.88 80 LYS A O 1
ATOM 621 N N . HIS A 1 81 ? 12.170 -9.103 -3.560 1.00 97.06 81 HIS A N 1
ATOM 622 C CA . HIS A 1 81 ? 13.068 -8.203 -2.832 1.00 97.06 81 HIS A CA 1
ATOM 623 C C . HIS A 1 81 ? 12.367 -7.296 -1.818 1.00 97.06 81 HIS A C 1
ATOM 625 O O . HIS A 1 81 ? 13.049 -6.704 -0.978 1.00 97.06 81 HIS A O 1
ATOM 631 N N . GLY A 1 82 ? 11.043 -7.205 -1.877 1.00 97.38 82 GLY A N 1
ATOM 632 C CA . GLY A 1 82 ? 10.223 -6.315 -1.069 1.00 97.38 82 GLY A CA 1
ATOM 633 C C . GLY A 1 82 ? 10.062 -4.920 -1.671 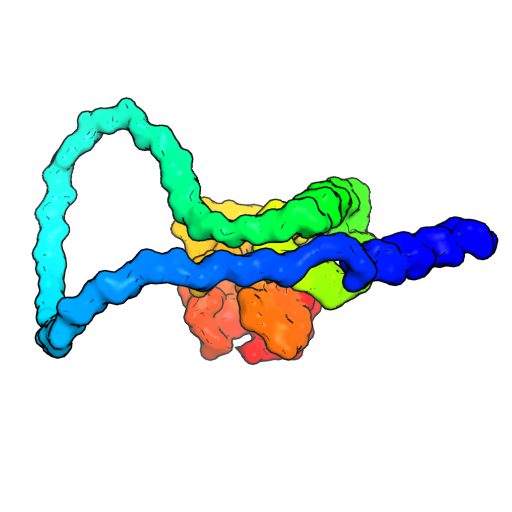1.00 97.38 82 GLY A C 1
ATOM 634 O O . GLY A 1 82 ? 10.885 -4.445 -2.466 1.00 97.38 82 GLY A O 1
ATOM 635 N N . LEU A 1 83 ? 8.994 -4.243 -1.256 1.00 97.62 83 LEU A N 1
ATOM 636 C CA . LEU A 1 83 ? 8.593 -2.920 -1.721 1.00 97.62 83 LEU A CA 1
ATOM 637 C C . LEU A 1 83 ? 9.661 -1.870 -1.418 1.00 97.62 83 LEU A C 1
ATOM 639 O O . LEU A 1 83 ? 10.030 -1.100 -2.301 1.00 97.62 83 LEU A O 1
ATOM 643 N N . LYS A 1 84 ? 10.246 -1.904 -0.217 1.00 96.88 84 LYS A N 1
ATOM 644 C CA . LYS A 1 84 ? 11.312 -0.976 0.187 1.00 96.88 84 LYS A CA 1
ATOM 645 C C . LYS A 1 84 ? 12.498 -0.967 -0.785 1.00 96.88 84 LYS A C 1
ATOM 647 O O . LYS A 1 84 ? 13.004 0.089 -1.158 1.00 96.88 84 LYS A O 1
ATOM 652 N N . LYS A 1 85 ? 12.939 -2.147 -1.242 1.00 97.69 85 LYS A N 1
ATOM 653 C CA . LYS A 1 85 ? 14.020 -2.244 -2.239 1.00 97.69 85 LYS A CA 1
ATOM 654 C C . LYS A 1 85 ? 13.567 -1.774 -3.621 1.00 97.69 85 LYS A C 1
ATOM 656 O O . LYS A 1 85 ? 14.372 -1.212 -4.357 1.00 97.69 85 LYS A O 1
ATOM 661 N N . ALA A 1 86 ? 12.300 -1.989 -3.976 1.00 96.31 86 ALA A N 1
ATOM 662 C CA . ALA A 1 86 ? 11.743 -1.507 -5.236 1.00 96.31 86 ALA A CA 1
ATOM 663 C C . ALA A 1 86 ? 11.751 0.029 -5.299 1.00 96.31 86 ALA A C 1
ATOM 665 O O . ALA A 1 86 ? 12.246 0.596 -6.272 1.00 96.31 86 ALA A O 1
ATOM 666 N N . VAL A 1 87 ? 11.303 0.690 -4.226 1.00 95.81 87 VAL A N 1
ATOM 667 C CA . VAL A 1 87 ? 11.301 2.157 -4.079 1.00 95.81 87 VAL A CA 1
ATOM 668 C C . VAL A 1 87 ? 12.708 2.736 -4.223 1.00 95.81 87 VAL A C 1
ATOM 670 O O . VAL A 1 87 ? 12.903 3.687 -4.979 1.00 95.81 87 VAL A O 1
ATOM 673 N N . GLY A 1 88 ? 13.704 2.123 -3.575 1.00 94.62 88 GLY A N 1
ATOM 674 C CA . GLY A 1 88 ? 15.101 2.552 -3.689 1.00 94.62 88 GLY A CA 1
ATOM 675 C C . GLY A 1 88 ? 15.683 2.436 -5.105 1.00 94.62 88 GLY A C 1
ATOM 676 O O . GLY A 1 88 ? 16.531 3.239 -5.478 1.00 94.62 88 GLY A O 1
ATOM 677 N N . ASN A 1 89 ? 15.212 1.476 -5.908 1.00 93.31 89 ASN A N 1
ATOM 678 C CA . ASN A 1 89 ? 15.752 1.215 -7.246 1.00 93.31 89 ASN A CA 1
ATOM 679 C C . ASN A 1 89 ? 15.017 1.943 -8.381 1.00 93.31 89 ASN A C 1
ATOM 681 O O . ASN A 1 89 ? 15.642 2.272 -9.384 1.00 93.31 89 ASN A O 1
ATOM 685 N N . TRP A 1 90 ? 13.704 2.155 -8.259 1.00 90.38 90 TRP A N 1
ATOM 686 C CA . TRP A 1 90 ? 12.848 2.703 -9.326 1.00 90.38 90 TRP A CA 1
ATOM 687 C C . TRP A 1 90 ? 12.374 4.132 -9.035 1.00 90.38 90 TRP A C 1
ATOM 689 O O . TRP A 1 90 ? 11.708 4.728 -9.874 1.00 90.38 90 TRP A O 1
ATOM 699 N N . SER A 1 91 ? 12.751 4.703 -7.886 1.00 91.12 91 SER A N 1
ATOM 700 C CA . SER A 1 91 ? 12.233 5.944 -7.293 1.00 91.12 91 SER A CA 1
ATOM 701 C C . SER A 1 91 ? 10.829 5.827 -6.692 1.00 91.12 91 SER A C 1
ATOM 703 O O . SER A 1 91 ? 9.958 5.105 -7.180 1.00 91.12 91 SER A O 1
ATOM 705 N N . LYS A 1 92 ? 10.596 6.630 -5.651 1.00 91.44 92 LYS A N 1
ATOM 706 C CA . LYS A 1 92 ? 9.310 6.765 -4.960 1.00 91.44 92 LYS A CA 1
ATOM 707 C C . LYS A 1 92 ? 8.169 7.150 -5.900 1.00 91.44 92 LYS A C 1
ATOM 709 O O . LYS A 1 92 ? 7.162 6.459 -5.946 1.00 91.44 92 LYS A O 1
ATOM 714 N N . SER A 1 93 ? 8.349 8.201 -6.703 1.00 90.50 93 SER A N 1
ATOM 715 C CA . SER A 1 93 ? 7.285 8.729 -7.571 1.00 90.50 93 SER A CA 1
ATOM 716 C C . SER A 1 93 ? 6.768 7.689 -8.573 1.00 90.50 93 SER A C 1
ATOM 718 O O . SER A 1 93 ? 5.556 7.504 -8.706 1.00 90.50 93 SER A O 1
ATOM 720 N N . ILE A 1 94 ? 7.678 6.956 -9.226 1.00 91.12 94 ILE A N 1
ATOM 721 C CA . ILE A 1 94 ? 7.315 5.915 -10.197 1.00 91.12 94 ILE A CA 1
ATOM 722 C C . ILE A 1 94 ? 6.590 4.766 -9.496 1.00 91.12 94 ILE A C 1
ATOM 724 O O . ILE A 1 94 ? 5.511 4.373 -9.937 1.00 91.12 94 ILE A O 1
ATOM 728 N N . VAL A 1 95 ? 7.135 4.258 -8.386 1.00 94.62 95 VAL A N 1
ATOM 729 C CA . VAL A 1 95 ? 6.520 3.143 -7.652 1.00 94.62 95 VAL A CA 1
ATOM 730 C C . VAL A 1 95 ? 5.136 3.528 -7.131 1.00 94.62 95 VAL A C 1
ATOM 732 O O . VAL A 1 95 ? 4.178 2.801 -7.386 1.00 94.62 95 VAL A O 1
ATOM 735 N N . SER A 1 96 ? 4.988 4.687 -6.487 1.00 94.56 96 SER A N 1
ATOM 736 C CA . SER A 1 96 ? 3.692 5.181 -6.009 1.00 94.56 96 SER A CA 1
ATOM 737 C C . SER A 1 96 ? 2.692 5.375 -7.150 1.00 94.56 96 SER A C 1
ATOM 739 O O . SER A 1 96 ? 1.528 5.006 -7.014 1.00 94.56 96 SER A O 1
ATOM 741 N N . SER A 1 97 ? 3.131 5.904 -8.297 1.00 92.44 97 SER A N 1
ATOM 742 C CA . SER A 1 97 ? 2.282 6.051 -9.485 1.00 92.44 97 SER A CA 1
ATOM 743 C C . SER A 1 97 ? 1.780 4.697 -9.991 1.00 92.44 97 SER A C 1
ATOM 745 O O . SER A 1 97 ? 0.581 4.508 -10.194 1.00 92.44 97 SER A O 1
ATOM 747 N N . MET A 1 98 ? 2.668 3.708 -10.103 1.00 93.31 98 MET A N 1
ATOM 748 C CA . MET A 1 98 ? 2.293 2.363 -10.536 1.00 93.31 98 MET A CA 1
ATOM 749 C C . MET A 1 98 ? 1.391 1.655 -9.517 1.00 93.31 98 MET A C 1
ATOM 751 O O . MET A 1 98 ? 0.463 0.963 -9.923 1.00 93.31 98 MET A O 1
ATOM 755 N N . ILE A 1 99 ? 1.598 1.860 -8.211 1.00 95.62 99 ILE A N 1
ATOM 756 C CA . ILE A 1 99 ? 0.697 1.349 -7.166 1.00 95.62 99 ILE A CA 1
ATOM 757 C C . ILE A 1 99 ? -0.708 1.941 -7.311 1.00 95.62 99 ILE A C 1
ATOM 759 O O . ILE A 1 99 ? -1.680 1.205 -7.161 1.00 95.62 99 ILE A O 1
ATOM 763 N N . ARG A 1 100 ? -0.840 3.241 -7.596 1.00 93.62 100 ARG A N 1
ATOM 764 C CA . ARG A 1 100 ? -2.152 3.897 -7.737 1.00 93.62 100 ARG A CA 1
ATOM 765 C C . ARG A 1 100 ? -2.893 3.481 -9.005 1.00 93.62 100 ARG A C 1
ATOM 767 O O . ARG A 1 100 ? -4.112 3.340 -8.967 1.00 93.62 100 ARG A O 1
ATOM 774 N N . SER A 1 101 ? -2.164 3.284 -10.100 1.00 90.06 101 SER A N 1
ATOM 775 C CA . SER A 1 101 ? -2.759 3.119 -11.431 1.00 90.06 101 SER A CA 1
ATOM 776 C C . SER A 1 101 ? -2.866 1.666 -11.895 1.00 90.06 101 SER A C 1
ATOM 778 O O . SER A 1 101 ? -3.682 1.367 -12.761 1.00 90.06 101 SER A O 1
ATOM 780 N N . ILE A 1 102 ? -2.051 0.750 -11.357 1.00 92.19 102 ILE A N 1
ATOM 781 C CA . ILE A 1 102 ? -1.934 -0.621 -11.872 1.00 92.19 102 ILE A CA 1
ATOM 782 C C . ILE A 1 102 ? -2.351 -1.633 -10.797 1.00 92.19 102 ILE A C 1
ATOM 784 O O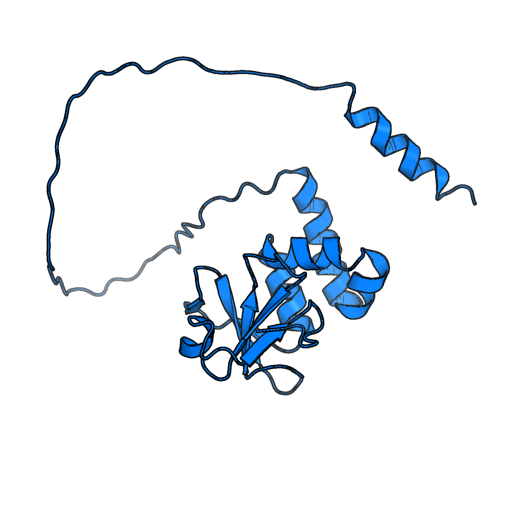 . ILE A 1 102 ? -1.563 -1.913 -9.888 1.00 92.19 102 ILE A O 1
ATOM 788 N N . PRO A 1 103 ? -3.525 -2.285 -10.929 1.00 92.31 103 PRO A N 1
ATOM 789 C CA . PRO A 1 103 ? -4.057 -3.189 -9.906 1.00 92.31 103 PRO A CA 1
ATOM 790 C C . PRO A 1 103 ? -3.101 -4.311 -9.482 1.00 92.31 103 PRO A C 1
ATOM 792 O O . PRO A 1 103 ? -3.054 -4.677 -8.308 1.00 92.31 103 PRO A O 1
ATOM 795 N N . ALA A 1 104 ? -2.323 -4.865 -10.417 1.00 94.25 104 ALA A N 1
ATOM 796 C CA . ALA A 1 104 ? -1.347 -5.912 -10.112 1.00 94.25 104 ALA A CA 1
ATOM 797 C C . ALA A 1 104 ? -0.225 -5.409 -9.186 1.00 94.25 104 ALA A C 1
ATOM 799 O O . ALA A 1 104 ? 0.146 -6.096 -8.234 1.00 94.25 104 ALA A O 1
ATOM 800 N N . VAL A 1 105 ? 0.269 -4.189 -9.424 1.00 96.25 105 VAL A N 1
ATOM 801 C CA . VAL A 1 105 ? 1.289 -3.548 -8.585 1.00 96.25 105 VAL A CA 1
ATOM 802 C C . VAL A 1 105 ? 0.693 -3.188 -7.227 1.00 96.25 105 VAL A C 1
ATOM 804 O O . VAL A 1 105 ? 1.320 -3.467 -6.208 1.00 96.25 105 VAL A O 1
ATOM 807 N N . THR A 1 106 ? -0.542 -2.672 -7.191 1.00 97.06 106 THR A N 1
ATOM 808 C CA . THR A 1 106 ? -1.267 -2.407 -5.940 1.00 97.06 106 THR A CA 1
ATOM 809 C C . THR A 1 106 ? -1.326 -3.644 -5.051 1.00 97.06 106 THR A C 1
ATOM 811 O O . THR A 1 106 ? -0.961 -3.587 -3.879 1.00 97.06 106 THR A O 1
ATOM 814 N N . LYS A 1 107 ? -1.757 -4.783 -5.612 1.00 97.69 107 LYS A N 1
ATOM 815 C CA . LYS A 1 107 ? -1.877 -6.044 -4.870 1.00 97.69 107 LYS A CA 1
ATOM 816 C C . LYS A 1 107 ? -0.521 -6.543 -4.378 1.00 97.69 107 LYS A C 1
ATOM 818 O O . LYS A 1 107 ? -0.426 -6.997 -3.242 1.00 97.69 107 LYS A O 1
ATOM 823 N N . ALA A 1 108 ? 0.517 -6.461 -5.211 1.00 97.94 108 ALA A N 1
ATOM 824 C CA . ALA A 1 108 ? 1.866 -6.871 -4.831 1.00 97.94 108 ALA A CA 1
ATOM 825 C C . ALA A 1 108 ? 2.415 -6.017 -3.677 1.00 97.94 108 ALA A C 1
ATOM 827 O O . ALA A 1 108 ? 2.918 -6.568 -2.701 1.00 97.94 108 ALA A O 1
ATOM 828 N N . ALA A 1 109 ? 2.256 -4.693 -3.758 1.00 98.25 109 ALA A N 1
ATOM 829 C CA . ALA A 1 109 ? 2.675 -3.765 -2.713 1.00 98.25 109 ALA A CA 1
ATOM 830 C C . ALA A 1 109 ? 1.895 -3.983 -1.407 1.00 98.25 109 ALA A C 1
ATOM 832 O O . ALA A 1 109 ? 2.507 -4.157 -0.358 1.00 98.25 109 ALA A O 1
ATOM 833 N N . ALA A 1 110 ? 0.560 -4.063 -1.463 1.00 98.38 110 ALA A N 1
ATOM 834 C CA . ALA A 1 110 ? -0.270 -4.334 -0.287 1.00 98.38 110 ALA A CA 1
ATOM 835 C C . ALA A 1 110 ? 0.113 -5.662 0.390 1.00 98.38 110 ALA A C 1
ATOM 837 O O . ALA A 1 110 ? 0.239 -5.727 1.612 1.00 98.38 110 ALA A O 1
ATOM 838 N N . LYS A 1 111 ? 0.360 -6.712 -0.403 1.00 98.25 111 LYS A N 1
ATOM 839 C CA . LYS A 1 111 ? 0.789 -8.017 0.108 1.00 98.25 111 LYS A CA 1
ATOM 840 C C . LYS A 1 111 ? 2.140 -7.945 0.820 1.00 98.25 111 LYS A C 1
ATOM 842 O O . LYS A 1 111 ? 2.274 -8.520 1.898 1.00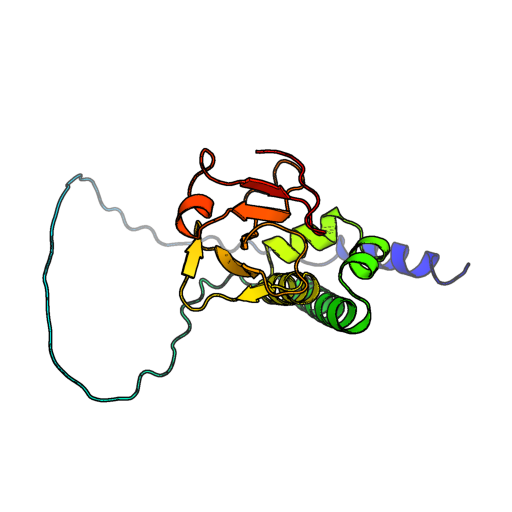 98.25 111 LYS A O 1
ATOM 847 N N . ASP A 1 112 ? 3.122 -7.251 0.245 1.00 98.38 112 ASP A N 1
ATOM 848 C CA . ASP A 1 112 ? 4.438 -7.058 0.872 1.00 98.38 112 ASP A CA 1
ATOM 849 C C . ASP A 1 112 ? 4.337 -6.277 2.193 1.00 98.38 112 ASP A C 1
ATOM 851 O O . ASP A 1 112 ? 4.975 -6.629 3.183 1.00 98.38 112 ASP A O 1
ATOM 855 N N . LEU A 1 113 ? 3.430 -5.296 2.246 1.00 98.31 113 LEU A N 1
ATOM 856 C CA . LEU A 1 113 ? 3.092 -4.540 3.455 1.00 98.31 113 LEU A CA 1
ATOM 857 C C . LEU A 1 113 ? 2.313 -5.361 4.502 1.00 98.31 113 LEU A C 1
ATOM 859 O O . LEU A 1 113 ? 2.036 -4.859 5.591 1.00 98.31 113 LEU A O 1
ATOM 863 N N . GLY A 1 114 ? 1.956 -6.613 4.206 1.00 98.31 114 GLY A N 1
ATOM 864 C CA . GLY A 1 114 ? 1.257 -7.508 5.128 1.00 98.31 114 GLY A CA 1
ATOM 865 C C . GLY A 1 114 ? -0.267 -7.394 5.101 1.00 98.31 114 GLY A C 1
ATOM 866 O O . GLY A 1 114 ? -0.907 -7.775 6.081 1.00 98.31 114 GLY A O 1
ATOM 867 N N . TYR A 1 115 ? -0.845 -6.893 4.009 1.00 98.62 115 TYR A N 1
ATOM 868 C CA . TYR A 1 115 ? -2.287 -6.742 3.833 1.00 98.62 115 TYR A CA 1
ATOM 869 C C . TYR A 1 115 ? -2.880 -7.795 2.888 1.00 98.62 115 TYR A C 1
ATOM 871 O O . TYR A 1 115 ? -2.200 -8.331 2.012 1.00 98.62 115 TYR A O 1
ATOM 879 N N . THR A 1 116 ? -4.176 -8.067 3.048 1.00 98.12 116 THR A N 1
ATOM 880 C CA . THR A 1 116 ? -4.961 -8.959 2.178 1.00 98.12 116 THR A CA 1
ATOM 881 C C . THR A 1 116 ? -6.156 -8.213 1.592 1.00 98.12 116 THR A C 1
ATOM 883 O O . THR A 1 116 ? -6.771 -7.403 2.273 1.00 98.12 116 THR A O 1
ATOM 886 N N . GLU A 1 117 ? -6.480 -8.458 0.321 1.00 97.44 117 GLU A N 1
ATOM 887 C CA . GLU A 1 117 ? -7.628 -7.833 -0.353 1.00 97.44 117 GLU A CA 1
ATOM 888 C C . GLU A 1 117 ? -8.952 -8.261 0.297 1.00 97.44 117 GLU A C 1
ATOM 890 O O . GLU A 1 117 ? -9.204 -9.454 0.478 1.00 97.44 117 GLU A O 1
ATOM 895 N N . VAL A 1 118 ? -9.814 -7.288 0.589 1.00 97.12 118 VAL A N 1
ATOM 896 C CA . VAL A 1 118 ? -11.189 -7.531 1.031 1.00 97.12 118 VAL A CA 1
ATOM 897 C C . VAL A 1 118 ? -12.065 -7.675 -0.213 1.00 97.12 118 VAL A C 1
ATOM 899 O O . VAL A 1 118 ? -12.234 -6.733 -0.987 1.00 97.12 118 VAL A O 1
ATOM 902 N N . ARG A 1 119 ? -12.599 -8.878 -0.443 1.00 94.94 119 ARG A N 1
ATOM 903 C CA . ARG A 1 119 ? -13.357 -9.192 -1.665 1.00 94.94 119 ARG A CA 1
ATOM 904 C C . ARG A 1 119 ? -14.659 -8.387 -1.719 1.00 94.94 119 ARG A C 1
ATOM 906 O O . ARG A 1 119 ? -15.365 -8.285 -0.723 1.00 94.94 119 ARG A O 1
ATOM 913 N N . GLY A 1 120 ? -14.965 -7.829 -2.891 1.00 93.00 120 GLY A N 1
ATOM 914 C CA . GLY A 1 120 ? -16.211 -7.094 -3.147 1.00 93.00 120 GLY A CA 1
ATOM 915 C C . GLY A 1 120 ? -16.336 -5.741 -2.438 1.00 93.00 120 GLY A C 1
ATOM 916 O O . GLY A 1 120 ? -17.395 -5.129 -2.506 1.00 93.00 120 GLY A O 1
ATOM 917 N N . GLN A 1 121 ? -15.287 -5.259 -1.762 1.00 94.12 121 GLN A N 1
ATOM 918 C CA . GLN A 1 121 ? -15.318 -4.007 -1.004 1.00 94.12 121 GLN A CA 1
ATOM 919 C C . GLN A 1 121 ? -14.419 -2.948 -1.644 1.00 94.12 121 GLN A C 1
ATOM 921 O O . GLN A 1 121 ? -13.261 -3.205 -1.992 1.00 94.12 121 GLN A O 1
ATOM 926 N N . PHE A 1 122 ? -14.957 -1.734 -1.769 1.00 93.56 122 PHE A N 1
ATOM 927 C CA . PHE A 1 122 ? -14.297 -0.625 -2.447 1.00 93.56 122 PHE A CA 1
ATOM 928 C C . PHE A 1 122 ? -14.498 0.694 -1.696 1.00 93.56 122 PHE A C 1
ATOM 930 O O . PHE A 1 122 ? -15.559 0.942 -1.134 1.00 93.56 122 PHE A O 1
ATOM 937 N N . SER A 1 123 ? -13.496 1.573 -1.741 1.00 92.81 123 SER A N 1
ATOM 938 C CA . SER A 1 123 ? -13.615 2.982 -1.338 1.00 92.81 123 SER A CA 1
ATOM 939 C C . SER A 1 123 ? -13.328 3.851 -2.554 1.00 92.81 123 SER A C 1
ATOM 941 O O . SER A 1 123 ? -12.254 3.736 -3.140 1.00 92.81 123 SER A O 1
ATOM 943 N N . HIS A 1 124 ? -14.285 4.681 -2.982 1.00 89.50 124 HIS A N 1
ATOM 944 C CA . HIS A 1 124 ? -14.154 5.527 -4.182 1.00 89.50 124 HIS A CA 1
ATOM 945 C C . HIS A 1 124 ? -13.693 4.743 -5.432 1.00 89.50 124 HIS A C 1
ATOM 947 O O . HIS A 1 124 ? -12.852 5.190 -6.218 1.00 89.50 124 HIS A O 1
ATOM 953 N N . GLY A 1 125 ? -14.179 3.506 -5.583 1.00 90.06 125 GLY A N 1
ATOM 954 C CA . GLY A 1 125 ? -13.792 2.591 -6.661 1.00 90.06 125 GLY A CA 1
ATOM 955 C C . GLY A 1 125 ? -12.342 2.085 -6.593 1.00 90.06 125 GLY A C 1
ATOM 956 O O . GLY A 1 125 ? -11.810 1.646 -7.609 1.00 90.06 125 GLY A O 1
ATOM 957 N N . ALA A 1 126 ? -11.650 2.221 -5.460 1.00 93.25 126 ALA A N 1
ATOM 958 C CA . ALA A 1 126 ? -10.375 1.563 -5.174 1.00 93.25 126 ALA A CA 1
ATOM 959 C C . ALA A 1 126 ? -10.608 0.325 -4.309 1.00 93.25 126 ALA A C 1
ATOM 961 O O . ALA A 1 126 ? -11.431 0.353 -3.396 1.00 93.25 126 ALA A O 1
ATOM 962 N N . LYS A 1 127 ? -9.841 -0.738 -4.561 1.00 95.81 127 LYS A N 1
ATOM 963 C CA . LYS A 1 127 ? -9.848 -1.944 -3.724 1.00 95.81 127 LYS A CA 1
ATOM 964 C C . LYS A 1 127 ? -9.424 -1.621 -2.296 1.00 95.81 127 LYS A C 1
ATOM 966 O O . LYS A 1 127 ? -8.530 -0.796 -2.087 1.00 95.81 127 LYS A O 1
ATOM 971 N N . ILE A 1 128 ? -10.045 -2.309 -1.344 1.00 98.00 128 ILE A N 1
ATOM 972 C CA . ILE A 1 128 ? -9.702 -2.228 0.073 1.00 98.00 128 ILE A CA 1
ATOM 973 C C . ILE A 1 128 ? -8.852 -3.431 0.464 1.00 98.00 128 ILE A C 1
ATOM 975 O O . ILE A 1 128 ? -9.108 -4.559 0.040 1.00 98.00 128 ILE A O 1
ATOM 979 N N . PHE A 1 129 ? -7.851 -3.184 1.300 1.00 98.50 129 PHE A N 1
ATOM 980 C CA . PHE A 1 129 ? -7.011 -4.216 1.882 1.00 98.50 129 PHE A CA 1
ATOM 981 C C . PHE A 1 129 ? -7.047 -4.128 3.407 1.00 98.50 129 PHE A C 1
ATOM 983 O O . PHE A 1 129 ? -7.009 -3.035 3.971 1.00 98.50 129 PHE A O 1
ATOM 990 N N . GLU A 1 130 ? -7.105 -5.278 4.068 1.00 98.62 130 GLU A N 1
ATOM 991 C CA . GLU A 1 130 ? -7.118 -5.418 5.522 1.00 98.62 130 GLU A CA 1
ATOM 992 C C . GLU A 1 130 ? -5.747 -5.855 6.044 1.00 98.62 130 GLU A C 1
ATOM 994 O O . GLU A 1 130 ? -5.075 -6.707 5.455 1.00 98.62 130 GLU A O 1
ATOM 999 N N . ALA A 1 131 ? -5.334 -5.245 7.151 1.00 98.50 131 ALA A N 1
ATOM 1000 C CA . ALA A 1 131 ? -4.078 -5.507 7.829 1.00 98.50 131 ALA A CA 1
ATOM 1001 C C . ALA A 1 131 ? -4.040 -6.928 8.409 1.00 98.50 131 ALA A C 1
ATOM 1003 O O . ALA A 1 131 ? -4.887 -7.319 9.211 1.00 98.50 131 ALA A O 1
ATOM 1004 N N . GLY A 1 132 ? -3.005 -7.691 8.056 1.00 97.50 132 GLY A N 1
ATOM 1005 C CA . GLY A 1 132 ? -2.647 -8.927 8.744 1.00 97.50 132 GLY A CA 1
ATOM 1006 C C . GLY A 1 132 ? -1.689 -8.685 9.916 1.00 97.50 132 GLY A C 1
ATOM 1007 O O . GLY A 1 132 ? -1.253 -7.568 10.181 1.00 97.50 132 GLY A O 1
ATOM 1008 N N . LYS A 1 133 ? -1.258 -9.765 10.580 1.00 94.25 133 LYS A N 1
ATOM 1009 C CA . LYS A 1 133 ? -0.363 -9.708 11.761 1.00 94.25 133 LYS A CA 1
ATOM 1010 C C . LYS A 1 133 ? 0.977 -8.989 11.532 1.00 94.25 133 LYS A C 1
ATOM 1012 O O . LYS A 1 133 ? 1.624 -8.599 12.495 1.00 94.25 133 LYS A O 1
ATOM 1017 N N . LYS A 1 134 ? 1.436 -8.892 10.281 1.00 91.69 134 LYS A N 1
ATOM 1018 C CA . LYS A 1 134 ? 2.735 -8.300 9.911 1.00 91.69 134 LYS A CA 1
ATOM 1019 C C . LYS A 1 134 ? 2.629 -6.838 9.468 1.00 91.69 134 LYS A C 1
ATOM 1021 O O . LYS A 1 134 ? 3.664 -6.198 9.292 1.00 91.69 134 LYS A O 1
ATOM 1026 N N . ALA A 1 135 ? 1.413 -6.332 9.268 1.00 95.88 135 ALA A N 1
ATOM 1027 C CA . ALA A 1 135 ? 1.187 -4.960 8.851 1.00 95.88 135 ALA A CA 1
ATOM 1028 C C . ALA A 1 135 ? 1.552 -3.983 9.976 1.00 95.88 135 ALA A C 1
ATOM 1030 O O . ALA A 1 135 ? 1.293 -4.242 11.150 1.00 95.88 135 ALA A O 1
ATOM 1031 N N . LYS A 1 136 ? 2.160 -2.852 9.607 1.00 93.12 136 LYS A N 1
ATOM 1032 C CA . LYS A 1 136 ? 2.591 -1.794 10.541 1.00 93.12 136 LYS A CA 1
ATOM 1033 C C . LYS A 1 136 ? 1.736 -0.525 10.462 1.00 93.12 136 LYS A C 1
ATOM 1035 O O . LYS A 1 136 ? 2.075 0.476 11.082 1.00 93.12 136 LYS A O 1
ATOM 1040 N N . GLY A 1 137 ? 0.668 -0.557 9.669 1.00 95.69 137 GLY A N 1
ATOM 1041 C CA . GLY A 1 137 ? -0.175 0.594 9.373 1.00 95.69 137 GLY A CA 1
ATOM 1042 C C . GLY A 1 137 ? -1.601 0.463 9.923 1.00 95.69 137 GLY A C 1
ATOM 1043 O O . GLY A 1 137 ? -1.862 -0.343 10.817 1.00 95.69 137 GLY A O 1
ATOM 1044 N N . PRO A 1 138 ? -2.539 1.262 9.393 1.00 97.38 138 PRO A N 1
ATOM 1045 C CA . PRO A 1 138 ? -3.936 1.250 9.816 1.00 97.38 138 PRO A CA 1
ATOM 1046 C C . PRO A 1 138 ? -4.634 -0.056 9.429 1.00 97.38 138 PRO A C 1
ATOM 1048 O O . PRO A 1 138 ? -4.163 -0.788 8.554 1.00 97.38 138 PRO A O 1
ATOM 1051 N N . LYS A 1 139 ? -5.774 -0.340 10.073 1.00 98.19 139 LYS A N 1
ATOM 1052 C CA . LYS A 1 139 ? -6.491 -1.613 9.916 1.00 98.19 139 LYS A CA 1
ATOM 1053 C C . LYS A 1 139 ? -6.944 -1.862 8.478 1.00 98.19 139 LYS A C 1
ATOM 1055 O O . LYS A 1 139 ? -6.816 -2.982 7.994 1.00 98.19 139 LYS A O 1
ATOM 1060 N N . TYR A 1 140 ? -7.424 -0.827 7.797 1.00 98.56 140 TYR A N 1
ATOM 1061 C CA . TYR A 1 140 ? -7.793 -0.887 6.388 1.00 98.56 140 TYR A CA 1
ATOM 1062 C C . TYR A 1 140 ? -7.041 0.173 5.594 1.00 98.56 140 TYR A C 1
ATOM 1064 O O . TYR A 1 140 ? -6.855 1.296 6.071 1.00 98.56 140 TYR A O 1
ATOM 1072 N N . ILE A 1 141 ? -6.649 -0.179 4.371 1.00 98.38 141 ILE A N 1
ATOM 1073 C CA . ILE A 1 141 ? -6.065 0.746 3.398 1.00 98.38 141 ILE A CA 1
ATOM 1074 C C . ILE A 1 141 ? -6.775 0.653 2.048 1.00 98.38 141 ILE A C 1
ATOM 1076 O O . ILE A 1 141 ? -7.256 -0.406 1.649 1.00 98.38 141 ILE A O 1
ATOM 1080 N N . SER A 1 142 ? -6.789 1.761 1.316 1.00 97.62 142 SER A N 1
ATOM 1081 C CA . SER A 1 142 ? -7.133 1.824 -0.108 1.00 97.62 142 SER A CA 1
ATOM 1082 C C . SER A 1 142 ? -6.143 2.739 -0.820 1.00 97.62 142 SER A C 1
ATOM 1084 O O . SER A 1 142 ? -5.557 3.614 -0.182 1.00 97.62 142 SER A O 1
ATOM 1086 N N . VAL A 1 143 ? -5.943 2.586 -2.130 1.00 96.50 143 VAL A N 1
ATOM 1087 C CA . VAL A 1 143 ? -5.043 3.502 -2.855 1.00 96.50 143 VAL A CA 1
ATOM 1088 C C . VAL A 1 143 ? -5.536 4.947 -2.783 1.00 96.50 143 VAL A C 1
ATOM 1090 O O . VAL A 1 143 ? -6.732 5.229 -2.892 1.00 96.50 143 VAL A O 1
ATOM 1093 N N . ASP A 1 144 ? -4.600 5.872 -2.607 1.00 94.38 144 ASP A N 1
ATOM 1094 C CA . ASP A 1 144 ? -4.852 7.302 -2.713 1.00 94.38 144 ASP A CA 1
ATOM 1095 C C . ASP A 1 144 ? -4.892 7.714 -4.189 1.00 94.38 144 ASP A C 1
ATOM 1097 O O . ASP A 1 144 ? -3.877 8.123 -4.737 1.00 94.38 144 ASP A O 1
ATOM 1101 N N . LYS A 1 145 ? -6.050 7.571 -4.849 1.00 87.81 145 LYS A N 1
ATOM 1102 C CA . LYS A 1 145 ? -6.203 7.855 -6.291 1.00 87.81 145 LYS A CA 1
ATOM 1103 C C . LYS A 1 145 ? -5.768 9.266 -6.703 1.00 87.81 145 LYS A C 1
ATOM 1105 O O . LYS A 1 145 ? -5.271 9.432 -7.812 1.00 87.81 145 LYS A O 1
ATOM 1110 N N . ASP A 1 146 ? -5.932 10.244 -5.816 1.00 80.38 146 ASP A N 1
ATOM 1111 C CA . ASP A 1 146 ? -5.727 11.661 -6.128 1.00 80.38 146 ASP A CA 1
ATOM 1112 C C . ASP A 1 146 ? -4.230 12.007 -6.139 1.00 80.38 146 ASP A C 1
ATOM 1114 O O . ASP A 1 146 ? -3.778 12.823 -6.935 1.00 80.38 146 ASP A O 1
ATOM 1118 N N . GLY A 1 147 ? -3.434 11.370 -5.268 1.00 77.06 147 GLY A N 1
ATOM 1119 C CA . GLY A 1 147 ? -1.967 11.415 -5.286 1.00 77.06 147 GLY A CA 1
ATOM 1120 C C . GLY A 1 147 ? -1.319 12.799 -5.123 1.00 77.06 147 GLY A C 1
ATOM 1121 O O . GLY A 1 147 ? -0.091 12.886 -5.170 1.00 77.06 147 GLY A O 1
ATOM 1122 N N . HIS A 1 148 ? -2.102 13.865 -4.912 1.00 72.44 148 HIS A N 1
ATOM 1123 C CA . HIS A 1 148 ? -1.661 15.263 -4.997 1.00 72.44 148 HIS A CA 1
ATOM 1124 C C . HIS A 1 148 ? -0.464 15.606 -4.094 1.00 72.44 148 HIS A C 1
ATOM 1126 O O . HIS A 1 148 ? 0.367 16.423 -4.471 1.00 72.44 148 HIS A O 1
ATOM 1132 N N . ASN A 1 149 ? -0.330 14.943 -2.941 1.00 71.94 149 ASN A N 1
ATOM 1133 C CA . ASN A 1 149 ? 0.725 15.221 -1.957 1.00 71.94 149 ASN A CA 1
ATOM 1134 C C . ASN A 1 149 ? 1.737 14.071 -1.813 1.00 71.94 149 ASN A C 1
ATOM 1136 O O . ASN A 1 149 ? 2.342 13.901 -0.759 1.00 71.94 149 ASN A O 1
ATOM 1140 N N . GLY A 1 150 ? 1.885 13.228 -2.841 1.00 76.62 150 GLY A N 1
ATOM 1141 C CA . GLY A 1 150 ? 2.748 12.041 -2.771 1.00 76.62 150 GLY A CA 1
ATOM 1142 C C . GLY A 1 150 ? 2.138 10.871 -1.990 1.00 76.62 150 GLY A C 1
ATOM 1143 O O . GLY A 1 150 ? 2.816 9.875 -1.737 1.00 76.62 150 GLY A O 1
ATOM 1144 N N . GLY A 1 151 ? 0.852 10.966 -1.640 1.00 92.50 151 GLY A N 1
ATOM 1145 C CA . GLY A 1 151 ? 0.100 9.884 -1.021 1.00 92.50 151 GLY A CA 1
ATOM 1146 C C . GLY A 1 151 ? -0.017 8.676 -1.943 1.00 92.50 151 GLY A C 1
ATOM 1147 O O . GLY A 1 151 ? -0.231 8.787 -3.153 1.00 92.50 151 GLY A O 1
ATOM 1148 N N . THR A 1 152 ? 0.171 7.499 -1.359 1.00 96.75 152 THR A N 1
ATOM 1149 C CA . THR A 1 152 ? -0.015 6.209 -2.033 1.00 96.75 152 THR A CA 1
ATOM 1150 C C . THR A 1 152 ? -1.206 5.468 -1.442 1.00 96.75 152 THR A C 1
ATOM 1152 O O . THR A 1 152 ? -1.964 4.845 -2.184 1.00 96.75 152 THR A O 1
ATOM 1155 N N . TRP A 1 153 ? -1.424 5.594 -0.130 1.00 97.62 153 TRP A N 1
ATOM 1156 C CA . TRP A 1 153 ? -2.509 4.927 0.579 1.00 97.62 153 TRP A CA 1
ATOM 1157 C C . TRP A 1 153 ? -3.337 5.917 1.395 1.00 97.62 153 TRP A C 1
ATOM 1159 O O . TRP A 1 153 ? -2.812 6.816 2.048 1.00 97.62 153 TRP A O 1
ATOM 1169 N N . LYS A 1 154 ? -4.649 5.711 1.407 1.00 96.50 154 LYS A N 1
ATOM 1170 C CA . LYS A 1 154 ? -5.555 6.212 2.439 1.00 96.50 154 LYS A CA 1
ATOM 1171 C C . LYS A 1 154 ? -5.728 5.099 3.469 1.00 96.50 154 LYS A C 1
ATOM 1173 O O . LYS A 1 154 ? -5.819 3.934 3.087 1.00 96.50 154 LYS A O 1
ATOM 1178 N N . GLY A 1 155 ? -5.763 5.446 4.749 1.00 97.31 155 GLY A N 1
ATOM 1179 C CA . GLY A 1 155 ? -5.876 4.475 5.833 1.00 97.31 155 GLY A CA 1
ATOM 1180 C C . GLY A 1 155 ? -6.992 4.801 6.812 1.00 97.31 155 GLY A C 1
ATOM 1181 O O . GLY A 1 155 ? -7.298 5.976 7.007 1.00 97.31 155 GLY A O 1
ATOM 1182 N N . ALA A 1 156 ? -7.604 3.783 7.420 1.00 97.88 156 ALA A N 1
ATOM 1183 C CA . ALA A 1 156 ? -8.591 3.972 8.480 1.00 97.88 156 ALA A CA 1
ATOM 1184 C C . ALA A 1 156 ? -8.762 2.743 9.393 1.00 97.88 156 ALA A C 1
ATOM 1186 O O . ALA A 1 156 ? -8.251 1.654 9.118 1.00 97.88 156 ALA A O 1
ATOM 1187 N N . SER A 1 157 ? -9.517 2.923 10.480 1.00 97.38 157 SER A N 1
ATOM 1188 C CA . SER A 1 157 ? -9.866 1.858 11.432 1.00 97.38 157 SER A CA 1
ATOM 1189 C C . SER A 1 157 ? -11.027 0.982 10.959 1.00 97.38 157 SER A C 1
ATOM 1191 O O . SER A 1 157 ? -11.110 -0.182 11.350 1.00 97.38 157 SER A O 1
ATOM 1193 N N . THR A 1 158 ? -11.904 1.512 10.101 1.00 97.38 158 THR A N 1
ATOM 1194 C CA . THR A 1 158 ? -13.014 0.774 9.484 1.00 97.38 158 THR A CA 1
ATOM 1195 C C . THR A 1 158 ? -13.084 1.030 7.978 1.00 97.38 158 THR A C 1
ATOM 1197 O O . THR A 1 158 ? -12.571 2.029 7.475 1.00 97.38 158 THR A O 1
ATOM 1200 N N . ILE A 1 159 ? -13.755 0.134 7.250 1.00 96.44 159 ILE A N 1
ATOM 1201 C CA . ILE A 1 159 ? -14.022 0.293 5.811 1.00 96.44 159 ILE A CA 1
ATOM 1202 C C . ILE A 1 159 ? -14.813 1.577 5.530 1.00 96.44 159 ILE A C 1
ATOM 1204 O O . ILE A 1 159 ? -14.485 2.311 4.601 1.00 96.44 159 ILE A O 1
ATOM 1208 N N . LYS A 1 160 ? -15.820 1.883 6.358 1.00 94.88 160 LYS A N 1
ATOM 1209 C CA . LYS A 1 160 ? -16.641 3.094 6.223 1.00 94.88 160 LYS A CA 1
ATOM 1210 C C . LYS A 1 160 ? -15.795 4.361 6.347 1.00 94.88 160 LYS A C 1
ATOM 1212 O O . LYS A 1 160 ? -15.972 5.300 5.574 1.00 94.88 160 LYS A O 1
ATOM 1217 N N . ASP A 1 161 ? -14.843 4.363 7.275 1.00 96.25 161 ASP A N 1
ATOM 1218 C CA . ASP A 1 161 ? -14.014 5.533 7.554 1.00 96.25 161 ASP A CA 1
ATOM 1219 C C . ASP A 1 161 ? -13.038 5.864 6.416 1.00 96.25 161 ASP A C 1
ATOM 1221 O O . ASP A 1 161 ? -12.704 7.034 6.236 1.00 96.25 161 ASP A O 1
ATOM 1225 N N . LEU A 1 162 ? -12.629 4.876 5.602 1.00 93.56 162 LEU A N 1
ATOM 1226 C CA . LEU A 1 162 ? -11.832 5.111 4.385 1.00 93.56 162 LEU A CA 1
ATOM 1227 C C . LEU A 1 162 ? -12.559 6.003 3.371 1.00 93.56 162 LEU A C 1
ATOM 1229 O O . LEU A 1 162 ? -11.911 6.651 2.547 1.00 93.56 162 LEU A O 1
ATOM 1233 N N . GLY A 1 163 ? -13.893 6.006 3.402 1.00 88.38 163 GLY A N 1
ATOM 1234 C CA . GLY A 1 163 ? -14.742 6.784 2.509 1.00 88.38 163 GLY A CA 1
ATOM 1235 C C . GLY A 1 163 ? -14.858 8.264 2.882 1.00 88.38 163 GLY A C 1
ATOM 1236 O O . GLY A 1 163 ? -15.459 9.027 2.134 1.00 88.38 163 GLY A O 1
ATOM 1237 N N . ASN A 1 164 ? -14.313 8.700 4.021 1.00 90.44 164 ASN A N 1
ATOM 1238 C CA . ASN A 1 164 ? -14.522 10.059 4.509 1.00 90.44 164 ASN A CA 1
ATOM 1239 C C . ASN A 1 164 ? -13.240 10.655 5.108 1.00 90.44 164 ASN A C 1
ATOM 1241 O O . ASN A 1 164 ? -12.642 10.127 6.044 1.00 90.44 164 ASN A O 1
ATOM 1245 N N . LYS A 1 165 ? -12.835 11.818 4.579 1.00 89.06 165 LYS A N 1
ATOM 1246 C CA . LYS A 1 165 ? -11.626 12.542 5.000 1.00 89.06 165 LYS A CA 1
ATOM 1247 C C . LYS A 1 165 ? -11.605 12.868 6.500 1.00 89.06 165 LYS A C 1
ATOM 1249 O O . LYS A 1 165 ? -10.535 12.899 7.087 1.00 89.06 165 LYS A O 1
ATOM 1254 N N . LYS A 1 166 ? -12.763 13.106 7.121 1.00 91.69 166 LYS A N 1
ATOM 1255 C CA . LYS A 1 166 ? -12.858 13.453 8.550 1.00 91.69 166 LYS A CA 1
ATOM 1256 C C . LYS A 1 166 ? -12.659 12.253 9.478 1.00 91.69 166 LYS A C 1
ATOM 1258 O O . LYS A 1 166 ? -12.390 12.448 10.656 1.00 91.69 166 LYS A O 1
ATOM 1263 N N . THR A 1 167 ? -12.849 11.038 8.967 1.00 92.94 167 THR A N 1
ATOM 1264 C CA . THR A 1 167 ? -12.838 9.797 9.759 1.00 92.94 167 THR A CA 1
ATOM 1265 C C . THR A 1 167 ? -11.660 8.888 9.426 1.00 92.94 167 THR A C 1
ATOM 1267 O O . THR A 1 167 ? -11.309 8.028 10.231 1.00 92.94 167 THR A O 1
ATOM 1270 N N . ARG A 1 168 ? -11.031 9.055 8.255 1.00 94.62 168 ARG A N 1
ATOM 1271 C CA . ARG A 1 168 ? -9.804 8.330 7.905 1.00 94.62 168 ARG A CA 1
ATOM 1272 C C . ARG A 1 168 ? -8.673 8.678 8.879 1.00 94.62 168 ARG A C 1
ATOM 1274 O O . ARG A 1 168 ? -8.579 9.804 9.352 1.00 94.62 168 ARG A O 1
ATOM 1281 N N . SER A 1 169 ? -7.785 7.724 9.145 1.00 95.88 169 SER A N 1
ATOM 1282 C CA . SER A 1 169 ? -6.636 7.911 10.045 1.00 95.88 169 SER A CA 1
ATOM 1283 C C . SER A 1 169 ? -5.459 8.642 9.385 1.00 95.88 169 SER A C 1
ATOM 1285 O O . SER A 1 169 ? -4.499 9.023 10.062 1.00 95.88 169 SER A O 1
ATOM 1287 N N . GLY A 1 170 ? -5.510 8.807 8.061 1.00 95.19 170 GLY A N 1
ATOM 1288 C CA . GLY A 1 170 ? -4.608 9.679 7.322 1.00 95.19 170 GLY A CA 1
ATOM 1289 C C . GLY A 1 170 ? -4.365 9.256 5.877 1.00 95.19 170 GLY A C 1
ATOM 1290 O O . GLY A 1 170 ? -4.956 8.310 5.342 1.00 95.19 170 GLY A O 1
ATOM 1291 N N . THR A 1 171 ? -3.448 9.991 5.263 1.00 95.44 171 THR A N 1
ATOM 1292 C CA . THR A 1 171 ? -2.790 9.702 3.993 1.00 95.44 171 THR A CA 1
ATOM 1293 C C . THR A 1 171 ? -1.368 9.242 4.289 1.00 95.44 171 THR A C 1
ATOM 1295 O O . THR A 1 171 ? -0.671 9.829 5.121 1.00 95.44 171 THR A O 1
ATOM 1298 N N . TYR A 1 172 ? -0.946 8.183 3.614 1.00 96.38 172 TYR A N 1
ATOM 1299 C CA . TYR A 1 172 ? 0.321 7.510 3.833 1.00 96.38 172 TYR A CA 1
ATOM 1300 C C . TYR A 1 172 ? 1.079 7.382 2.519 1.00 96.38 172 TYR A C 1
ATOM 1302 O O . TYR A 1 172 ? 0.485 7.283 1.439 1.00 96.38 172 TYR A O 1
ATOM 1310 N N . ASP A 1 173 ? 2.398 7.368 2.617 1.00 95.88 173 ASP A N 1
ATOM 1311 C CA . ASP A 1 173 ? 3.266 7.047 1.498 1.00 95.88 173 ASP A CA 1
ATOM 1312 C C . ASP A 1 173 ? 3.284 5.539 1.199 1.00 95.88 173 ASP A C 1
ATOM 1314 O O . ASP A 1 173 ? 2.621 4.747 1.862 1.00 95.88 173 ASP A O 1
ATOM 1318 N N . GLU A 1 174 ? 4.024 5.134 0.174 1.00 96.31 174 GLU A N 1
ATOM 1319 C CA . GLU A 1 174 ? 4.137 3.760 -0.312 1.00 96.31 174 GLU A CA 1
ATOM 1320 C C . GLU A 1 174 ? 4.574 2.740 0.748 1.00 96.31 174 GLU A C 1
ATOM 1322 O O . GLU A 1 174 ? 4.137 1.595 0.670 1.00 96.31 174 GLU A O 1
ATOM 1327 N N . GLU A 1 175 ? 5.365 3.145 1.747 1.00 96.31 175 GLU A N 1
ATOM 1328 C CA . GLU A 1 175 ? 5.850 2.289 2.840 1.00 96.31 175 GLU A CA 1
ATOM 1329 C C . GLU A 1 175 ? 4.977 2.385 4.110 1.00 96.31 175 GLU A C 1
ATOM 1331 O O . GLU A 1 175 ? 5.339 1.834 5.150 1.00 96.31 175 GLU A O 1
ATOM 1336 N N . LEU A 1 176 ? 3.807 3.035 4.028 1.00 96.81 176 LEU A N 1
ATOM 1337 C CA . LEU A 1 176 ? 2.879 3.305 5.136 1.00 96.81 176 LEU A CA 1
ATOM 1338 C C . LEU A 1 176 ? 3.410 4.286 6.192 1.00 96.81 176 LEU A C 1
ATOM 1340 O O . LEU A 1 176 ? 2.941 4.282 7.333 1.00 96.81 176 LEU A O 1
ATOM 1344 N N . ASN A 1 177 ? 4.324 5.184 5.824 1.00 95.38 177 ASN A N 1
ATOM 1345 C CA . ASN A 1 177 ? 4.638 6.337 6.663 1.00 95.38 177 ASN A CA 1
ATOM 1346 C C . ASN A 1 177 ? 3.535 7.389 6.495 1.00 95.38 177 ASN A C 1
ATOM 1348 O O . ASN A 1 177 ? 3.153 7.731 5.374 1.00 95.38 177 ASN A O 1
ATOM 1352 N N . ARG A 1 178 ? 2.994 7.904 7.602 1.00 95.62 178 ARG A N 1
ATOM 1353 C CA . ARG A 1 178 ? 1.922 8.910 7.563 1.00 95.62 178 ARG A CA 1
ATOM 1354 C C . ARG A 1 178 ? 2.470 10.256 7.084 1.00 95.62 178 ARG A C 1
ATOM 1356 O O . ARG A 1 178 ? 3.474 10.721 7.613 1.00 95.62 178 ARG A O 1
ATOM 1363 N N . ILE A 1 179 ? 1.776 10.895 6.142 1.00 93.81 179 ILE A N 1
ATOM 1364 C CA . ILE A 1 179 ? 2.194 12.170 5.530 1.00 93.81 179 ILE A CA 1
ATOM 1365 C C . ILE A 1 179 ? 1.141 13.285 5.613 1.00 93.81 179 ILE A C 1
ATOM 1367 O O . ILE A 1 179 ? 1.445 14.430 5.298 1.00 93.81 179 ILE A O 1
ATOM 1371 N N . GLY A 1 180 ? -0.092 12.985 6.029 1.00 90.88 180 GLY A N 1
ATOM 1372 C CA . GLY A 1 180 ? -1.131 14.007 6.174 1.00 90.88 180 GLY A CA 1
ATOM 1373 C C . GLY A 1 180 ? -2.523 13.439 6.416 1.00 90.88 180 GLY A C 1
ATOM 1374 O O . GLY A 1 180 ? -2.665 12.239 6.643 1.00 90.88 180 GLY A O 1
ATOM 1375 N N . ASP A 1 181 ? -3.530 14.311 6.328 1.00 83.38 181 ASP A N 1
ATOM 1376 C CA . ASP A 1 181 ? -4.960 14.016 6.511 1.00 83.38 181 ASP A CA 1
ATOM 1377 C C . ASP A 1 181 ? -5.843 14.393 5.331 1.00 83.38 181 ASP A C 1
ATOM 1379 O O . ASP A 1 181 ? -5.515 15.267 4.497 1.00 83.38 181 ASP A O 1
#

Organism: NCBI:txid1224748

Radius of gyration: 21.97 Å; chains: 1; bounding box: 70×42×50 Å

Secondary structure (DSSP, 8-state):
--SSHHHHHHHHTTSSS-----------------------------------------------TTHHHHHHHHHHHHHHH-HHHHHHHH-HHHHHHHHHH-HHHHHHHHHHTTEEEEEEEEETTEEEEEE-TT--S-SEEEE-TT-TTS--EEEESSTTGGG-TTTS-EEE-TT--EEE-

Foldseek 3Di:
DPVVVVVVVVVVVVVPDDDPDDDDDDDDDDDDDDDDDYDDDDDDDDDDDDDPPPPPPDPDPPPPPVVPVVLVVLLVCCVVPNPVVSCVPVNQVVLLVCLLPPVSSVQSLCVSLQWDWDPPADAVNWTKTAHDPNHPAAGIWTAPNVCPQQFGIWHANDSVQSNDPVHTPATAGSNRHGDGD

Sequence (181 aa):
MKKLLSITLAMFLFISYGGVGNAAEIFQDNGDTSDYTNNSNEEYILDEDNLYTDELVIQPYVLPAILAPAASILVSYIAKHGLKKAVGNWSKSIVSSMIRSIPAVTKAAAKDLGYTEVRGQFSHGAKIFEAGKKAKGPKYISVDKDGHNGGTWKGASTIKDLGNKKTRSGTYDEELNRIGD

InterPro domains:
  IPR028190 Novel toxin 21 [PF15526] (108-181)
  IPR028190 Novel toxin 21 [cd20685] (1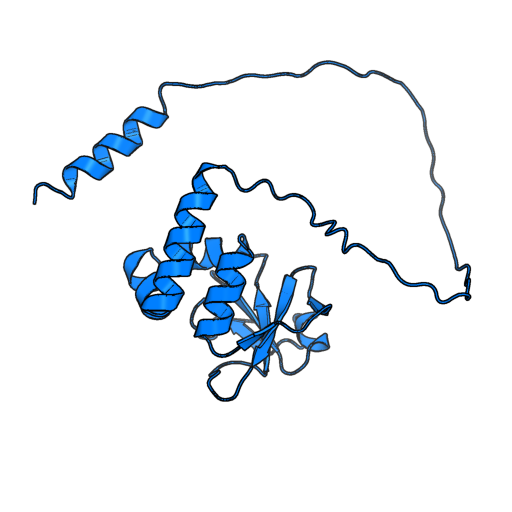06-181)
  IPR038181 Novel toxin 21 superfamily [G3DSA:3.10.380.20] (104-181)